Protein AF-A0A7S0CQX3-F1 (afdb_monomer)

Sequence (130 aa):
PGILGLPTLWRIRPVRTAMALTIRKEISRRRKQMRLYPGTQPPGSGLHNSKDLLQVMLEDPHARNQDDLLVDCIIGMMFGAVANTNAALALIMSHMATNQSLQDTVREQVLATDCQDPSCPVPIVDNMIK

Solvent-accessible surface area (backbone atoms only — not comparable to full-atom values): 8152 Å² total; per-residue (Å²): 136,91,84,80,86,73,74,63,68,72,63,47,52,62,53,53,52,56,49,43,51,54,46,49,51,50,51,54,50,51,55,51,46,48,70,75,38,72,91,59,78,68,93,82,71,89,67,83,94,70,75,49,69,70,52,54,53,62,69,33,80,87,42,68,85,36,64,67,59,53,38,51,49,54,51,47,50,57,55,49,50,54,53,51,51,52,51,51,48,50,52,52,53,54,51,42,75,76,30,65,72,58,44,54,52,53,50,51,52,52,56,61,61,71,62,77,52,98,79,67,79,81,80,80,88,77,86,88,87,128

Structure (mmCIF, N/CA/C/O backbone):
data_AF-A0A7S0CQX3-F1
#
_entry.id   AF-A0A7S0CQX3-F1
#
loop_
_atom_site.group_PDB
_atom_site.id
_atom_site.type_symbol
_atom_site.label_atom_id
_atom_site.label_alt_id
_atom_site.label_comp_id
_atom_site.label_asym_id
_atom_site.label_entity_id
_atom_site.label_seq_id
_atom_site.pdbx_PDB_ins_code
_atom_site.Cartn_x
_atom_site.Cartn_y
_atom_site.Cartn_z
_atom_sit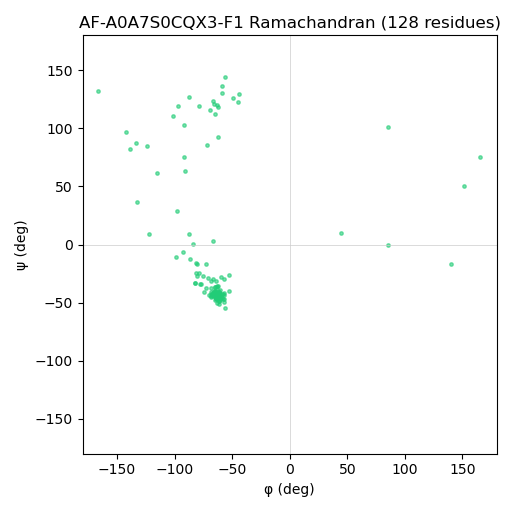e.occupancy
_atom_site.B_iso_or_equiv
_atom_site.auth_seq_id
_atom_site.auth_comp_id
_atom_site.auth_asym_id
_atom_site.auth_atom_id
_atom_site.pdbx_PDB_model_num
ATOM 1 N N . PRO A 1 1 ? -14.152 -30.161 14.953 1.00 44.28 1 PRO A N 1
ATOM 2 C CA . PRO A 1 1 ? -13.248 -30.116 13.781 1.00 44.28 1 PRO A CA 1
ATOM 3 C C . PRO A 1 1 ? -13.974 -29.601 12.531 1.00 44.28 1 PRO A C 1
ATOM 5 O O . PRO A 1 1 ? -14.935 -30.218 12.094 1.00 44.28 1 PRO A O 1
ATOM 8 N N . GLY A 1 2 ? -13.485 -28.485 11.983 1.00 49.34 2 GLY A N 1
ATOM 9 C CA . GLY A 1 2 ? -13.746 -28.070 10.604 1.00 49.34 2 GLY A CA 1
ATOM 10 C C . GLY A 1 2 ? -15.030 -27.277 10.381 1.00 49.34 2 GLY A C 1
ATOM 11 O O . GLY A 1 2 ? -16.100 -27.855 10.290 1.00 49.34 2 GLY A O 1
ATOM 12 N N . ILE A 1 3 ? -14.884 -25.956 10.270 1.00 46.50 3 ILE A N 1
ATOM 13 C CA . ILE A 1 3 ? -15.375 -25.060 9.201 1.00 46.50 3 ILE A CA 1
ATOM 14 C C . ILE A 1 3 ? -15.245 -23.646 9.795 1.00 46.50 3 ILE A C 1
ATOM 16 O O . ILE A 1 3 ? -16.199 -23.036 10.266 1.00 46.50 3 ILE A O 1
ATOM 20 N N . LEU A 1 4 ? -14.007 -23.146 9.857 1.00 45.41 4 LEU A N 1
ATOM 21 C CA . LEU A 1 4 ? -13.764 -21.713 9.999 1.00 45.41 4 LEU A CA 1
ATOM 22 C C . LEU A 1 4 ? -13.739 -21.126 8.590 1.00 45.41 4 LEU A C 1
ATOM 24 O O . LEU A 1 4 ? -13.065 -21.639 7.697 1.00 45.41 4 LEU A O 1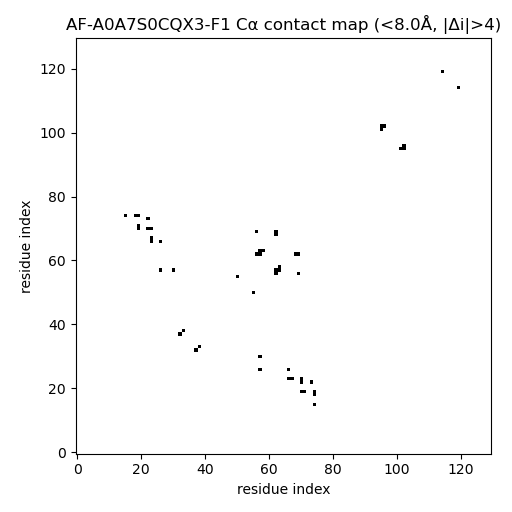
ATOM 28 N N . GLY A 1 5 ? -14.564 -20.100 8.410 1.00 40.78 5 GLY A N 1
ATOM 29 C CA . GLY A 1 5 ? -14.928 -19.493 7.143 1.00 40.78 5 GLY A CA 1
ATOM 30 C C . GLY A 1 5 ? -13.750 -19.157 6.232 1.00 40.78 5 GLY A C 1
ATOM 31 O O . GLY A 1 5 ? -12.865 -18.376 6.567 1.00 40.78 5 GLY A O 1
ATOM 32 N N . LEU A 1 6 ? -13.850 -19.671 5.009 1.00 44.44 6 LEU A N 1
ATOM 33 C CA . LEU A 1 6 ? -13.027 -19.349 3.847 1.00 44.44 6 LEU A CA 1
ATOM 34 C C . LEU A 1 6 ? -13.660 -18.319 2.863 1.00 44.44 6 LEU A C 1
ATOM 36 O O . LEU A 1 6 ? -13.330 -18.391 1.679 1.00 44.44 6 LEU A O 1
ATOM 40 N N . PRO A 1 7 ? -14.540 -17.350 3.229 1.00 42.53 7 PRO A N 1
ATOM 41 C CA . PRO A 1 7 ? -15.103 -16.445 2.221 1.00 42.53 7 PRO A CA 1
ATOM 42 C C . PRO A 1 7 ? -14.179 -15.270 1.850 1.00 42.53 7 PRO A C 1
ATOM 44 O O . PRO A 1 7 ? -14.383 -14.635 0.817 1.00 42.53 7 PRO A O 1
ATOM 47 N N . THR A 1 8 ? -13.143 -14.962 2.635 1.00 48.75 8 THR A N 1
ATOM 48 C CA . THR A 1 8 ? -12.293 -13.776 2.410 1.00 48.75 8 THR A CA 1
ATOM 49 C C . THR A 1 8 ? -11.207 -13.985 1.353 1.00 48.75 8 THR A C 1
ATOM 51 O O . THR A 1 8 ? -10.921 -13.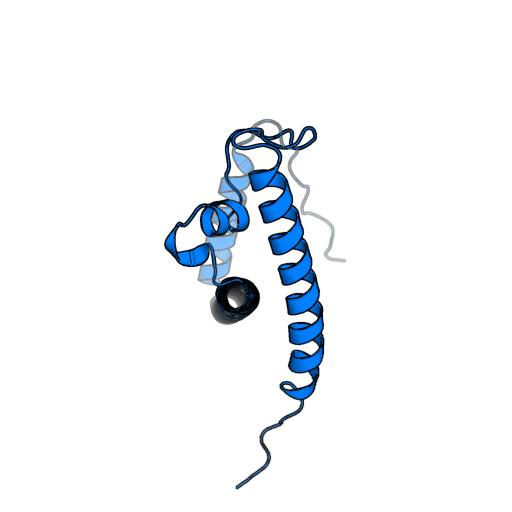066 0.589 1.00 48.75 8 THR A O 1
ATOM 54 N N . LEU A 1 9 ? -10.646 -15.189 1.215 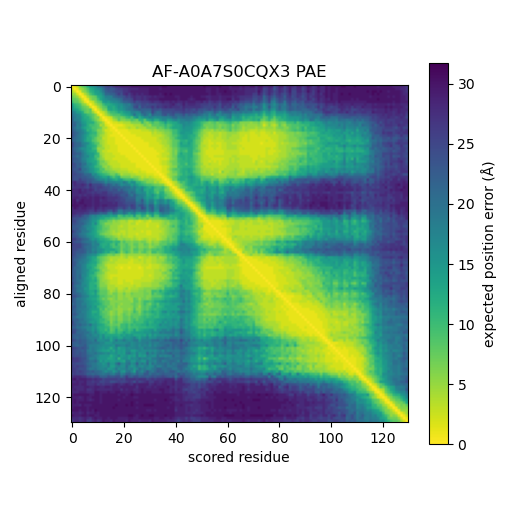1.00 45.00 9 LEU A N 1
ATOM 55 C CA . LEU A 1 9 ? -9.543 -15.450 0.274 1.00 45.00 9 LEU A CA 1
ATOM 56 C C . LEU A 1 9 ? -9.950 -15.354 -1.209 1.00 45.00 9 LEU A C 1
ATOM 58 O O . LEU A 1 9 ? -9.146 -14.931 -2.042 1.00 45.00 9 LEU A O 1
ATOM 62 N N . TRP A 1 10 ? -11.201 -15.681 -1.547 1.00 40.75 10 TRP A N 1
ATOM 63 C CA . TRP A 1 10 ? -11.689 -15.660 -2.934 1.00 40.75 10 TRP A CA 1
ATOM 64 C C . TRP A 1 10 ? -12.025 -14.253 -3.447 1.00 40.75 10 TRP A C 1
ATOM 66 O O . TRP A 1 10 ? -11.923 -14.014 -4.648 1.00 40.75 10 TRP A O 1
ATOM 76 N N . ARG A 1 11 ? -12.344 -13.296 -2.561 1.00 51.50 11 ARG A N 1
ATOM 77 C CA . ARG A 1 11 ? -12.546 -11.880 -2.939 1.00 51.50 11 ARG A CA 1
ATOM 78 C C . ARG A 1 11 ? -11.241 -11.105 -3.103 1.00 51.50 11 ARG A C 1
ATOM 80 O O . ARG A 1 11 ? -11.193 -10.160 -3.881 1.00 51.50 11 ARG A O 1
ATOM 87 N N . ILE A 1 12 ? -10.179 -11.50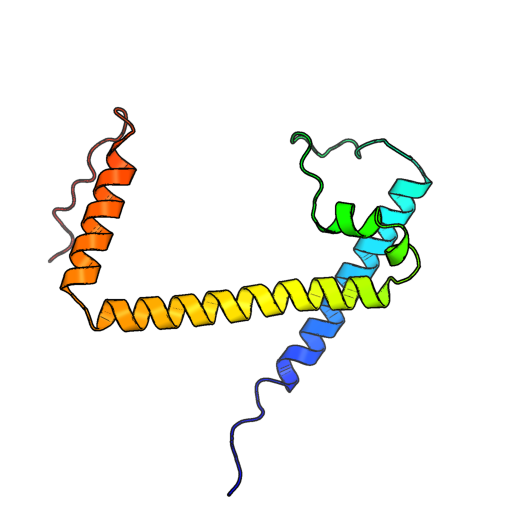8 -2.408 1.00 57.19 12 ILE A N 1
ATOM 88 C CA . ILE A 1 12 ? -8.902 -10.777 -2.412 1.00 57.19 12 ILE A CA 1
ATOM 89 C C . ILE A 1 12 ? -8.104 -11.051 -3.693 1.00 57.19 12 ILE A C 1
ATOM 91 O O . ILE A 1 12 ? -7.448 -10.150 -4.210 1.00 57.19 12 ILE A O 1
ATOM 95 N N . ARG A 1 13 ? -8.184 -12.268 -4.249 1.00 60.97 13 ARG A N 1
ATOM 96 C CA . ARG A 1 13 ? -7.463 -12.642 -5.480 1.00 60.97 13 ARG A CA 1
ATOM 97 C C . ARG A 1 13 ? -7.762 -11.731 -6.682 1.00 60.97 13 ARG A C 1
ATOM 99 O O . ARG A 1 13 ? -6.804 -11.173 -7.210 1.00 60.97 13 ARG A O 1
ATOM 106 N N . PRO A 1 14 ? -9.024 -11.515 -7.103 1.00 66.75 14 PRO A N 1
ATOM 107 C CA . PRO A 1 14 ? -9.311 -10.667 -8.261 1.00 66.75 14 PRO A CA 1
ATOM 108 C C . PRO A 1 14 ? -8.915 -9.201 -8.033 1.00 66.75 14 PRO A C 1
ATOM 110 O O . PRO A 1 14 ? -8.385 -8.566 -8.944 1.00 66.75 14 PRO A O 1
ATOM 113 N N . VAL A 1 15 ? -9.087 -8.684 -6.810 1.00 72.25 15 VAL A N 1
ATOM 114 C CA . VAL A 1 15 ? -8.656 -7.323 -6.441 1.00 72.25 15 VAL A CA 1
ATOM 115 C C . VAL A 1 15 ? -7.136 -7.198 -6.534 1.00 72.25 15 VAL A C 1
ATOM 117 O O . VAL A 1 15 ? -6.635 -6.267 -7.160 1.00 72.25 15 VAL A O 1
ATOM 120 N N . ARG A 1 16 ? -6.393 -8.170 -5.993 1.00 74.94 16 ARG A N 1
ATOM 121 C CA . ARG A 1 16 ? -4.928 -8.194 -6.043 1.00 74.94 16 ARG A CA 1
ATOM 122 C C . ARG A 1 16 ? -4.413 -8.266 -7.482 1.00 74.94 16 ARG A C 1
ATOM 124 O O . ARG A 1 16 ? -3.461 -7.567 -7.812 1.00 74.94 16 ARG A O 1
ATOM 131 N N . THR A 1 17 ? -5.054 -9.045 -8.354 1.00 79.81 17 THR A N 1
ATOM 132 C CA . THR A 1 17 ? -4.671 -9.144 -9.772 1.00 79.81 17 THR A CA 1
ATOM 133 C C . THR A 1 17 ? -4.951 -7.851 -10.543 1.00 79.81 17 THR A C 1
ATOM 135 O O . THR A 1 17 ? -4.081 -7.382 -11.275 1.00 79.81 17 THR A O 1
ATOM 138 N N . ALA A 1 18 ? -6.127 -7.238 -10.368 1.00 84.12 18 ALA A N 1
ATOM 139 C CA . ALA A 1 18 ? -6.460 -5.971 -11.024 1.00 84.12 18 ALA A CA 1
ATOM 140 C C . ALA A 1 18 ? -5.529 -4.834 -10.568 1.00 84.12 18 ALA A C 1
ATOM 142 O O . ALA A 1 18 ? -5.005 -4.074 -11.380 1.00 84.12 18 ALA A O 1
ATOM 143 N N . MET A 1 19 ? -5.260 -4.772 -9.267 1.00 83.81 19 MET A N 1
ATOM 144 C CA . MET A 1 19 ? -4.357 -3.804 -8.657 1.00 83.81 19 MET A CA 1
ATOM 145 C C . MET A 1 19 ? -2.908 -4.002 -9.118 1.00 83.81 19 MET A C 1
ATOM 147 O O . MET A 1 19 ? -2.252 -3.029 -9.482 1.00 83.81 19 MET A O 1
ATOM 151 N N . ALA A 1 20 ? -2.438 -5.251 -9.216 1.00 85.88 20 ALA A N 1
ATOM 152 C CA . ALA A 1 20 ? -1.130 -5.572 -9.785 1.00 85.88 20 ALA A CA 1
ATOM 153 C C . ALA A 1 20 ? -0.978 -5.051 -11.220 1.00 85.88 20 ALA A C 1
ATOM 155 O O . ALA A 1 20 ? 0.061 -4.492 -11.566 1.00 85.88 20 ALA A O 1
ATOM 156 N N . LEU A 1 21 ? -2.015 -5.179 -12.055 1.00 88.88 21 LEU A N 1
ATOM 157 C CA . LEU A 1 21 ? -1.992 -4.651 -13.422 1.00 88.88 21 LEU A CA 1
ATOM 158 C C . LEU A 1 21 ? -1.902 -3.123 -13.448 1.00 88.88 21 LEU A C 1
ATOM 160 O O . LEU A 1 21 ? -1.126 -2.574 -14.232 1.00 88.88 21 LEU A O 1
ATOM 164 N N . THR A 1 22 ? -2.662 -2.436 -12.595 1.00 88.81 22 THR A N 1
ATOM 165 C CA . THR A 1 22 ? -2.609 -0.972 -12.481 1.00 88.81 22 THR A CA 1
ATOM 166 C C . THR A 1 22 ? -1.228 -0.502 -12.027 1.00 88.81 22 THR A C 1
ATOM 168 O O . THR A 1 22 ? -0.645 0.380 -12.657 1.00 88.81 22 THR A O 1
ATOM 171 N N . ILE A 1 23 ? -0.657 -1.145 -11.005 1.00 88.00 23 ILE A N 1
ATOM 172 C CA . ILE A 1 23 ? 0.679 -0.822 -10.488 1.00 88.00 23 ILE A CA 1
ATOM 173 C C . ILE A 1 23 ? 1.751 -1.082 -11.557 1.00 88.00 23 ILE A C 1
ATOM 175 O O . ILE A 1 23 ? 2.580 -0.210 -11.812 1.00 88.00 23 ILE A O 1
ATOM 179 N N . ARG A 1 24 ? 1.704 -2.225 -12.260 1.00 89.56 24 ARG A N 1
ATOM 180 C CA . ARG A 1 24 ? 2.634 -2.529 -13.367 1.00 89.56 24 ARG A CA 1
ATOM 181 C C . ARG A 1 24 ? 2.580 -1.486 -14.480 1.00 89.56 24 ARG A C 1
ATOM 183 O O . ARG A 1 24 ? 3.627 -1.087 -14.998 1.00 89.56 24 ARG A O 1
ATOM 190 N N . LYS A 1 25 ? 1.376 -1.045 -14.864 1.00 89.31 25 LYS A N 1
ATOM 191 C CA . LYS A 1 25 ? 1.193 0.004 -15.881 1.00 89.31 25 LYS A CA 1
ATOM 192 C C . LYS A 1 25 ? 1.836 1.313 -15.437 1.00 89.31 25 LYS A C 1
ATOM 194 O O . LYS A 1 25 ? 2.544 1.933 -16.228 1.00 89.31 25 LYS A O 1
ATOM 199 N N . GLU A 1 26 ? 1.638 1.698 -14.182 1.00 88.12 26 GLU A N 1
ATOM 200 C CA . GLU A 1 26 ? 2.190 2.936 -13.637 1.00 88.12 26 GLU A CA 1
ATOM 201 C C . GLU A 1 26 ? 3.719 2.889 -13.512 1.00 88.12 26 GLU A C 1
ATOM 203 O O . GLU A 1 26 ? 4.398 3.824 -13.939 1.00 88.12 26 GLU A O 1
ATOM 208 N N . ILE A 1 27 ? 4.284 1.773 -13.040 1.00 88.00 27 ILE A N 1
ATOM 209 C CA . ILE A 1 27 ? 5.736 1.545 -13.020 1.00 88.00 27 ILE A CA 1
ATOM 210 C C . ILE A 1 27 ? 6.318 1.663 -14.432 1.00 88.00 27 ILE A C 1
ATOM 212 O O . ILE A 1 27 ? 7.273 2.410 -14.660 1.00 88.00 27 ILE A O 1
ATOM 216 N N . SER A 1 28 ? 5.704 0.982 -15.402 1.00 88.25 28 SER A N 1
ATOM 217 C CA . SER A 1 28 ? 6.127 1.034 -16.804 1.00 88.25 28 SER A CA 1
ATOM 218 C C . SER A 1 28 ? 6.082 2.462 -17.353 1.00 88.25 28 SER A C 1
ATOM 220 O O . SER A 1 28 ? 7.005 2.890 -18.051 1.00 88.25 28 SER A O 1
ATOM 222 N N . ARG A 1 29 ? 5.026 3.219 -17.028 1.00 88.38 29 ARG A N 1
ATOM 223 C CA . ARG A 1 29 ? 4.852 4.619 -17.433 1.00 88.38 29 ARG A CA 1
ATOM 224 C C . ARG A 1 29 ? 5.946 5.511 -16.842 1.00 88.38 29 ARG A C 1
ATOM 226 O O . ARG A 1 29 ? 6.604 6.226 -17.597 1.00 88.38 29 ARG A O 1
ATOM 233 N N . ARG A 1 30 ? 6.190 5.438 -15.528 1.00 85.44 30 ARG A N 1
ATOM 234 C CA . ARG A 1 30 ? 7.206 6.253 -14.836 1.00 85.44 30 ARG A CA 1
ATOM 235 C C . ARG A 1 30 ? 8.627 5.904 -15.276 1.00 85.44 30 ARG A C 1
ATOM 237 O O . ARG A 1 30 ? 9.414 6.803 -15.543 1.00 85.44 30 ARG A O 1
ATOM 244 N N . ARG A 1 31 ? 8.949 4.620 -15.471 1.00 84.38 31 ARG A N 1
ATOM 245 C CA . ARG A 1 31 ? 10.252 4.196 -16.018 1.00 84.38 31 ARG A CA 1
ATOM 246 C C . ARG A 1 31 ? 10.497 4.729 -17.423 1.00 84.38 31 ARG A C 1
ATOM 248 O O . ARG A 1 31 ? 11.607 5.167 -17.714 1.00 84.38 31 ARG A O 1
ATOM 255 N N . LYS A 1 32 ? 9.480 4.715 -18.293 1.00 85.56 32 LYS A N 1
ATOM 256 C CA . LYS A 1 32 ? 9.575 5.330 -19.627 1.00 85.56 32 LYS A CA 1
ATOM 257 C C . LYS A 1 32 ? 9.828 6.832 -19.523 1.00 85.56 32 LYS A C 1
ATOM 259 O O . LYS A 1 32 ? 10.717 7.326 -20.205 1.00 85.56 32 LYS A O 1
ATOM 264 N N . GLN A 1 33 ? 9.114 7.531 -18.639 1.00 83.25 33 GLN A N 1
ATOM 265 C CA . GLN A 1 33 ? 9.332 8.962 -18.405 1.00 83.25 33 GLN A CA 1
ATOM 266 C C . GLN A 1 33 ? 10.750 9.264 -17.911 1.00 83.25 33 GLN A C 1
ATOM 268 O O . GLN A 1 33 ? 11.398 10.129 -18.485 1.00 83.25 33 GLN A O 1
ATOM 273 N N . MET A 1 34 ? 11.272 8.509 -16.941 1.00 77.06 34 MET A N 1
ATOM 274 C CA . MET A 1 34 ? 12.640 8.700 -16.439 1.00 77.06 34 MET A CA 1
ATOM 275 C C . MET A 1 34 ? 13.719 8.426 -17.496 1.00 77.06 34 MET A C 1
ATOM 277 O O . MET A 1 34 ? 14.778 9.043 -17.458 1.00 77.06 34 MET A O 1
ATOM 281 N N . ARG A 1 35 ? 13.473 7.506 -18.442 1.00 80.50 35 ARG A N 1
ATOM 282 C CA . ARG A 1 35 ? 14.389 7.270 -19.574 1.00 80.50 35 ARG A CA 1
ATOM 283 C C . ARG A 1 35 ? 14.344 8.400 -20.601 1.00 80.50 35 ARG A C 1
ATOM 285 O O . ARG A 1 35 ? 15.375 8.713 -21.181 1.00 80.50 35 ARG A O 1
ATOM 292 N N . LEU A 1 36 ? 13.159 8.955 -20.853 1.00 78.31 36 LEU A N 1
ATOM 293 C CA . LEU A 1 36 ? 12.948 10.015 -21.844 1.00 78.31 36 LEU A CA 1
ATOM 294 C C . LEU A 1 36 ? 13.407 11.383 -21.334 1.00 78.31 36 LEU A C 1
ATOM 296 O O . LEU A 1 36 ? 13.914 12.179 -22.117 1.00 78.31 36 LEU A O 1
ATOM 300 N N . TYR A 1 37 ? 13.257 11.637 -20.035 1.00 70.19 37 TYR A N 1
ATOM 301 C CA . TYR A 1 37 ? 13.636 12.896 -19.412 1.00 70.19 37 TYR A CA 1
ATOM 302 C C . TYR A 1 37 ? 14.309 12.657 -18.050 1.00 70.19 37 TYR A C 1
ATOM 304 O O . TYR A 1 37 ? 13.660 12.718 -17.000 1.00 70.19 37 TYR A O 1
ATOM 312 N N . PRO A 1 38 ? 15.616 12.345 -18.039 1.00 65.00 38 PRO A N 1
ATOM 313 C CA . PRO A 1 38 ? 16.353 12.154 -16.800 1.00 65.00 38 PRO A CA 1
ATOM 314 C C . PRO A 1 38 ? 16.442 13.480 -16.029 1.00 65.00 38 PRO A C 1
ATOM 316 O O . PRO A 1 38 ? 16.957 14.472 -16.536 1.00 65.00 38 PRO A O 1
ATOM 319 N N . GLY A 1 39 ? 15.930 13.497 -14.797 1.00 62.12 39 GLY A N 1
ATOM 320 C CA . GLY A 1 39 ? 16.046 14.640 -13.884 1.00 62.12 39 GLY A CA 1
ATOM 321 C C . GLY A 1 39 ? 14.993 15.742 -14.034 1.00 62.12 39 GLY A C 1
ATOM 322 O O . GLY A 1 39 ? 15.016 16.687 -13.250 1.00 62.12 39 GLY A O 1
ATOM 323 N N . THR A 1 40 ? 14.043 15.638 -14.969 1.00 55.75 40 THR A N 1
ATOM 324 C CA . THR A 1 40 ? 12.933 16.600 -15.038 1.00 55.75 40 THR A CA 1
ATOM 325 C C . THR A 1 40 ? 11.702 16.039 -14.337 1.00 55.75 40 THR A C 1
ATOM 327 O O . THR A 1 40 ? 11.151 15.012 -14.742 1.00 55.75 40 THR A O 1
ATOM 330 N N . GLN A 1 41 ? 11.240 16.734 -13.302 1.00 53.25 41 GLN A N 1
ATOM 331 C CA . GLN A 1 41 ? 9.907 16.531 -12.745 1.00 53.25 41 GLN A CA 1
ATOM 332 C C . GLN A 1 41 ? 8.870 16.787 -13.859 1.00 53.25 41 GLN A C 1
ATOM 334 O O . GLN A 1 41 ? 9.000 17.785 -14.573 1.00 53.25 41 GLN A O 1
ATOM 339 N N . PRO A 1 42 ? 7.887 15.893 -14.086 1.00 51.38 42 PRO A N 1
ATOM 340 C CA . PRO A 1 42 ? 6.923 16.081 -15.162 1.00 51.38 42 PRO A CA 1
ATOM 341 C C . PRO A 1 42 ? 6.161 17.405 -14.971 1.00 51.38 42 PRO A C 1
ATOM 343 O O . PRO A 1 42 ? 5.746 17.710 -13.850 1.00 51.38 42 PRO A O 1
ATOM 346 N N . PRO A 1 43 ? 5.956 18.197 -16.039 1.00 41.34 43 PRO A N 1
ATOM 347 C CA . PRO A 1 43 ? 5.233 19.459 -15.943 1.00 41.34 43 PRO A CA 1
ATOM 348 C C . PRO A 1 43 ? 3.777 19.173 -15.552 1.00 41.34 43 PRO A C 1
ATOM 350 O O . PRO A 1 43 ? 3.035 18.547 -16.307 1.00 41.34 43 PRO A O 1
ATOM 353 N N . GLY A 1 44 ? 3.398 19.574 -14.336 1.00 51.06 44 GLY A N 1
ATOM 354 C CA . GLY A 1 44 ? 2.064 19.358 -13.762 1.00 51.06 44 GLY A CA 1
ATOM 355 C C . GLY A 1 44 ? 2.050 18.979 -12.277 1.00 51.06 44 GLY A C 1
ATOM 356 O O . GLY A 1 44 ? 1.017 19.124 -11.631 1.00 51.06 44 GLY A O 1
ATOM 357 N N . SER A 1 45 ? 3.173 18.547 -11.696 1.00 52.00 45 SER A N 1
ATOM 358 C CA . SER A 1 45 ? 3.278 18.277 -10.254 1.00 52.00 45 SER A CA 1
ATOM 359 C C . SER A 1 45 ? 3.763 19.512 -9.494 1.00 52.00 45 SER A C 1
ATOM 361 O O . SER A 1 45 ? 4.915 19.603 -9.074 1.00 52.00 45 SER A O 1
ATOM 363 N N . GLY A 1 46 ? 2.864 20.480 -9.322 1.00 43.03 46 GLY A N 1
ATOM 364 C CA . GLY A 1 46 ? 3.040 21.568 -8.367 1.00 43.03 46 GLY A CA 1
ATOM 365 C C . GLY A 1 46 ? 2.880 21.063 -6.933 1.00 43.03 46 GLY A C 1
ATOM 366 O O . GLY A 1 46 ? 1.787 21.125 -6.392 1.00 43.03 46 GLY A O 1
ATOM 367 N N . LEU A 1 47 ? 3.957 20.548 -6.337 1.00 41.78 47 LEU A N 1
ATOM 368 C CA . LEU A 1 47 ? 4.223 20.595 -4.895 1.00 41.78 47 LEU A CA 1
ATOM 369 C C . LEU A 1 47 ? 5.693 20.208 -4.650 1.00 41.78 47 LEU A C 1
ATOM 371 O O . LEU A 1 47 ? 6.197 19.238 -5.214 1.00 41.78 47 LEU A O 1
ATOM 375 N N . HIS A 1 48 ? 6.381 21.009 -3.841 1.00 41.78 48 HIS A N 1
ATOM 376 C CA . HIS A 1 48 ? 7.794 20.905 -3.469 1.00 41.78 48 HIS A CA 1
ATOM 377 C C . HIS A 1 48 ? 8.269 19.474 -3.122 1.00 41.78 48 HIS A C 1
ATOM 379 O O . HIS A 1 48 ? 7.695 18.833 -2.246 1.00 41.78 48 HIS A O 1
ATOM 385 N N 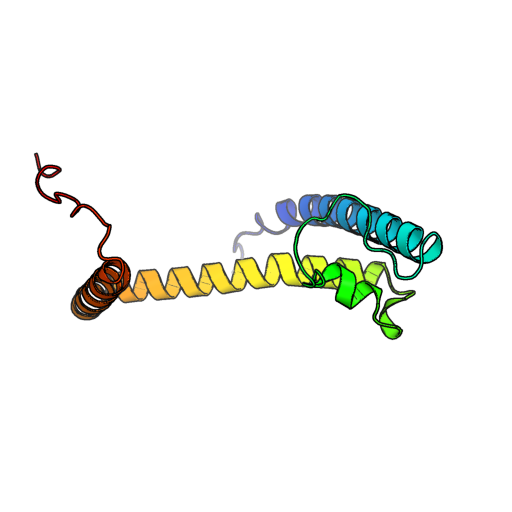. ASN A 1 49 ? 9.377 19.044 -3.746 1.00 51.25 49 ASN A N 1
ATOM 386 C CA . ASN A 1 49 ? 10.474 18.180 -3.253 1.00 51.25 49 ASN A CA 1
ATOM 387 C C . ASN A 1 49 ? 10.181 16.895 -2.443 1.00 51.25 49 ASN A C 1
ATOM 389 O O . ASN A 1 49 ? 11.117 16.286 -1.926 1.00 51.25 49 ASN A O 1
ATOM 393 N N . SER A 1 50 ? 8.941 16.434 -2.334 1.00 52.59 50 SER A N 1
ATOM 394 C CA . SER A 1 50 ? 8.611 15.158 -1.700 1.00 52.59 50 SER A CA 1
ATOM 395 C C . SER A 1 50 ? 8.602 14.074 -2.772 1.00 52.59 50 SER A C 1
ATOM 397 O O . SER A 1 50 ? 7.681 13.972 -3.580 1.00 52.59 50 SER A O 1
ATOM 399 N N . LYS A 1 51 ? 9.671 13.271 -2.818 1.00 64.69 51 LYS A N 1
ATOM 400 C CA . LYS A 1 51 ? 9.673 12.062 -3.644 1.00 64.69 51 LYS A CA 1
ATOM 401 C C . LYS A 1 51 ? 8.576 11.140 -3.121 1.00 64.69 51 LYS A C 1
ATOM 403 O O . LYS A 1 51 ? 8.626 10.706 -1.973 1.00 64.69 51 LYS A O 1
ATOM 408 N N . ASP A 1 52 ? 7.601 10.846 -3.973 1.00 81.38 52 ASP A N 1
ATOM 409 C CA . ASP A 1 52 ? 6.621 9.791 -3.727 1.00 81.38 52 ASP A CA 1
ATOM 410 C C . ASP A 1 52 ? 7.366 8.465 -3.481 1.00 81.38 52 ASP A C 1
ATOM 412 O O . ASP A 1 52 ? 8.403 8.205 -4.097 1.00 81.38 52 ASP A O 1
ATOM 416 N N . LEU A 1 53 ? 6.853 7.611 -2.594 1.00 79.06 53 LEU A N 1
ATOM 417 C CA . LEU A 1 53 ? 7.463 6.325 -2.248 1.00 79.06 53 LEU A CA 1
ATOM 418 C C . LEU A 1 53 ? 7.742 5.489 -3.504 1.00 79.06 53 LEU A C 1
ATOM 420 O O . LEU A 1 53 ? 8.813 4.905 -3.643 1.00 79.06 53 LEU A O 1
ATOM 424 N N . LEU A 1 54 ? 6.819 5.509 -4.471 1.00 80.56 54 LEU A N 1
ATOM 425 C CA . LEU A 1 54 ? 7.012 4.837 -5.754 1.00 80.56 54 LEU A CA 1
ATOM 426 C C . LEU A 1 54 ? 8.201 5.411 -6.541 1.00 80.56 54 LEU A C 1
ATOM 428 O O . LEU A 1 54 ? 8.903 4.668 -7.215 1.00 80.56 54 LEU A O 1
ATOM 432 N N . GLN A 1 55 ? 8.449 6.718 -6.466 1.00 82.12 55 GLN A N 1
ATOM 433 C CA . GLN A 1 55 ? 9.616 7.329 -7.097 1.00 82.12 55 GLN A CA 1
ATOM 434 C C . GLN A 1 55 ? 10.915 6.896 -6.405 1.00 82.12 55 GLN A C 1
ATOM 436 O O . GLN A 1 55 ? 11.851 6.506 -7.097 1.00 82.12 55 GLN A O 1
ATOM 441 N N . VAL A 1 56 ? 10.950 6.879 -5.068 1.00 83.25 56 VAL A N 1
ATOM 442 C CA . VAL A 1 56 ? 12.110 6.390 -4.296 1.00 83.25 56 VAL A CA 1
ATOM 443 C C . VAL A 1 56 ? 12.448 4.947 -4.678 1.00 83.25 56 VAL A C 1
ATOM 445 O O . VAL A 1 56 ? 13.597 4.635 -4.977 1.00 83.25 56 VAL A O 1
ATOM 448 N N . MET A 1 57 ? 11.438 4.080 -4.747 1.00 82.69 57 MET A N 1
ATOM 449 C CA . MET A 1 57 ? 11.619 2.676 -5.120 1.00 82.69 57 MET A CA 1
ATOM 450 C C . MET A 1 57 ? 12.066 2.486 -6.577 1.00 82.69 57 MET A C 1
ATOM 452 O O . MET A 1 57 ? 12.723 1.503 -6.898 1.00 82.69 57 MET A O 1
ATOM 456 N N . LEU A 1 58 ? 11.693 3.392 -7.483 1.00 83.38 58 LEU A N 1
ATOM 457 C CA . LEU A 1 58 ? 12.080 3.320 -8.893 1.00 83.38 58 LEU A CA 1
ATOM 458 C C . LEU A 1 58 ? 13.492 3.855 -9.167 1.00 83.38 58 LEU A C 1
ATOM 460 O O . LEU A 1 58 ? 14.096 3.465 -10.168 1.00 83.38 58 LEU A O 1
ATOM 464 N N . GLU A 1 59 ? 13.993 4.739 -8.307 1.00 82.81 59 GLU A N 1
ATOM 465 C CA . GLU A 1 59 ? 15.363 5.259 -8.343 1.00 82.81 59 GLU A CA 1
ATOM 466 C C . GLU A 1 59 ? 16.376 4.289 -7.705 1.00 82.81 59 GLU A C 1
ATOM 468 O O . GLU A 1 59 ? 17.573 4.403 -7.974 1.00 82.81 59 GLU A O 1
ATOM 473 N N . ASP A 1 60 ? 15.915 3.312 -6.913 1.00 82.75 60 ASP A N 1
ATOM 474 C CA . ASP A 1 60 ? 16.766 2.279 -6.317 1.00 82.75 60 ASP A CA 1
ATOM 475 C C . ASP A 1 60 ? 17.433 1.408 -7.412 1.00 82.75 60 ASP A C 1
ATOM 477 O O . ASP A 1 60 ? 16.742 0.738 -8.198 1.00 82.75 60 ASP A O 1
ATOM 481 N N . PRO A 1 61 ? 18.780 1.371 -7.481 1.00 73.56 61 PRO A N 1
ATOM 482 C CA . PRO A 1 61 ? 19.505 0.571 -8.463 1.00 73.56 61 PRO A CA 1
ATOM 483 C C . PRO A 1 61 ? 19.208 -0.933 -8.363 1.00 73.56 61 PRO A C 1
ATOM 485 O O . PRO A 1 61 ? 19.256 -1.620 -9.387 1.00 73.56 61 PRO A O 1
ATOM 488 N N . HIS A 1 62 ? 18.858 -1.446 -7.181 1.00 74.75 62 HIS A N 1
ATOM 489 C CA . HIS A 1 62 ? 18.517 -2.855 -6.973 1.00 74.75 62 HIS A CA 1
ATOM 490 C C . HIS A 1 62 ? 17.126 -3.209 -7.513 1.00 74.75 62 HIS A C 1
ATOM 492 O O . HIS A 1 62 ? 16.893 -4.337 -7.950 1.00 74.75 62 HIS A O 1
ATOM 498 N N . ALA A 1 63 ? 16.220 -2.233 -7.575 1.00 69.69 63 ALA A N 1
ATOM 499 C CA . ALA A 1 63 ? 14.855 -2.425 -8.049 1.00 69.69 63 ALA A CA 1
ATOM 500 C C . ALA A 1 63 ? 14.716 -2.280 -9.579 1.00 69.69 63 ALA A C 1
ATOM 502 O O . ALA A 1 63 ? 13.695 -2.673 -10.154 1.00 69.69 63 ALA A O 1
ATOM 503 N N . ARG A 1 64 ? 15.744 -1.763 -10.273 1.00 67.56 64 ARG A N 1
ATOM 504 C CA . ARG A 1 64 ? 15.722 -1.354 -11.696 1.00 67.56 64 ARG A CA 1
ATOM 505 C C . ARG A 1 64 ? 15.209 -2.415 -12.678 1.00 67.56 64 ARG A C 1
ATOM 507 O O . ARG A 1 64 ? 14.640 -2.052 -13.705 1.00 67.56 64 ARG A O 1
ATOM 514 N N . ASN A 1 65 ? 15.323 -3.703 -12.352 1.00 71.00 65 ASN A N 1
ATOM 515 C CA . ASN A 1 65 ? 14.884 -4.814 -13.211 1.00 71.00 65 ASN A CA 1
ATOM 516 C C . ASN A 1 65 ? 13.849 -5.746 -12.554 1.00 71.00 65 ASN A C 1
ATOM 518 O O . ASN A 1 65 ? 13.536 -6.791 -13.112 1.00 71.00 65 ASN A O 1
ATOM 522 N N . GLN A 1 66 ? 13.311 -5.384 -11.388 1.00 83.94 66 GLN A N 1
ATOM 523 C CA . GLN A 1 66 ? 12.447 -6.259 -10.592 1.00 83.94 66 GLN A CA 1
ATOM 524 C C . GLN A 1 66 ? 11.025 -5.694 -10.476 1.00 83.94 66 GLN A C 1
ATOM 526 O O . GLN A 1 66 ? 10.548 -5.390 -9.386 1.00 83.94 66 GLN A O 1
ATOM 531 N N . ASP A 1 67 ? 10.342 -5.540 -11.614 1.00 84.50 67 ASP A N 1
ATOM 532 C CA . ASP A 1 67 ? 8.976 -4.990 -11.650 1.00 84.50 67 ASP A CA 1
ATOM 533 C C . ASP A 1 67 ? 7.980 -5.832 -10.856 1.00 84.50 67 ASP A C 1
ATOM 535 O O . ASP A 1 67 ? 7.140 -5.283 -10.151 1.00 84.50 67 ASP A O 1
ATOM 539 N N . ASP A 1 68 ? 8.096 -7.157 -10.916 1.00 84.62 68 ASP A N 1
ATOM 540 C CA . ASP A 1 68 ? 7.208 -8.035 -10.155 1.00 84.62 68 ASP A CA 1
ATOM 541 C C . ASP A 1 68 ? 7.448 -7.934 -8.644 1.00 84.62 68 ASP A C 1
ATOM 543 O O . ASP A 1 68 ? 6.484 -7.882 -7.883 1.00 84.62 68 ASP A O 1
ATOM 547 N N . LEU A 1 69 ? 8.706 -7.792 -8.207 1.00 85.00 69 LEU A N 1
ATOM 548 C CA . LEU A 1 69 ? 9.021 -7.579 -6.791 1.00 85.00 69 LEU A CA 1
ATOM 549 C C . LEU A 1 69 ? 8.513 -6.218 -6.304 1.00 85.00 69 LEU A C 1
ATOM 551 O O . LEU A 1 69 ? 7.952 -6.122 -5.216 1.00 85.00 69 LEU A O 1
ATOM 555 N N . LEU A 1 70 ? 8.674 -5.170 -7.118 1.00 86.06 70 LEU A N 1
ATOM 556 C CA . LEU A 1 70 ? 8.130 -3.840 -6.842 1.00 86.06 70 LEU A CA 1
ATOM 557 C C . LEU A 1 70 ? 6.610 -3.892 -6.685 1.00 86.06 70 LEU A C 1
ATOM 559 O O . LEU A 1 70 ? 6.069 -3.337 -5.732 1.00 86.06 70 LEU A O 1
ATOM 563 N N . VAL A 1 71 ? 5.920 -4.586 -7.590 1.00 87.31 71 VAL A N 1
ATOM 564 C CA . VAL A 1 71 ? 4.464 -4.750 -7.541 1.00 87.31 71 VAL A CA 1
ATOM 565 C C . VAL A 1 71 ? 4.041 -5.480 -6.273 1.00 87.31 71 VAL A C 1
ATOM 567 O O . VAL A 1 71 ? 3.153 -4.995 -5.574 1.00 87.31 71 VAL A O 1
ATOM 570 N N . ASP A 1 72 ? 4.677 -6.603 -5.942 1.00 85.31 72 ASP A N 1
ATOM 571 C CA . ASP A 1 72 ? 4.355 -7.352 -4.726 1.00 85.31 72 ASP A CA 1
ATOM 572 C C . ASP A 1 72 ? 4.670 -6.557 -3.455 1.00 85.31 72 ASP A C 1
ATOM 574 O O . ASP A 1 72 ? 3.889 -6.598 -2.504 1.00 85.31 72 ASP A O 1
ATOM 578 N N . CYS A 1 73 ? 5.751 -5.776 -3.445 1.00 85.25 73 CYS A N 1
ATOM 579 C CA . CYS A 1 73 ? 6.098 -4.895 -2.334 1.00 85.25 73 CYS A CA 1
ATOM 580 C C . CYS A 1 73 ? 5.050 -3.787 -2.147 1.00 85.25 73 CYS A C 1
ATOM 582 O O . CYS A 1 73 ? 4.547 -3.592 -1.042 1.00 85.25 73 CYS A O 1
ATOM 584 N N . ILE A 1 74 ? 4.645 -3.112 -3.226 1.00 86.19 74 ILE A N 1
ATOM 585 C CA . ILE A 1 74 ? 3.629 -2.049 -3.194 1.00 86.19 74 ILE A CA 1
ATOM 586 C C . ILE A 1 74 ? 2.267 -2.599 -2.755 1.00 86.19 74 ILE A C 1
ATOM 588 O O . ILE A 1 74 ? 1.590 -1.997 -1.919 1.00 86.19 74 ILE A O 1
ATOM 592 N N . ILE A 1 75 ? 1.867 -3.761 -3.278 1.00 86.56 75 ILE A N 1
ATOM 593 C CA . ILE A 1 75 ? 0.653 -4.457 -2.838 1.00 86.56 75 ILE A CA 1
ATOM 594 C C . ILE A 1 75 ? 0.768 -4.814 -1.353 1.00 86.56 75 ILE A C 1
ATOM 596 O O . ILE A 1 75 ? -0.150 -4.532 -0.585 1.00 86.56 75 ILE A O 1
ATOM 600 N N . GLY A 1 76 ? 1.892 -5.397 -0.937 1.00 84.19 76 GLY A N 1
ATOM 601 C CA . GLY A 1 76 ? 2.155 -5.767 0.450 1.00 84.19 76 GLY A CA 1
ATOM 602 C C . GLY A 1 76 ? 2.048 -4.580 1.405 1.00 84.19 76 GLY A C 1
ATOM 603 O O . GLY A 1 76 ? 1.399 -4.699 2.440 1.00 84.19 76 GLY A O 1
ATOM 604 N N . MET A 1 77 ? 2.595 -3.421 1.033 1.00 86.06 77 MET A N 1
ATOM 605 C CA . MET A 1 77 ? 2.491 -2.194 1.825 1.00 86.06 77 MET A CA 1
ATOM 606 C C . MET A 1 77 ? 1.051 -1.689 1.923 1.00 86.06 77 MET A C 1
ATOM 608 O O . MET A 1 77 ? 0.600 -1.376 3.020 1.00 86.06 77 MET A O 1
ATOM 612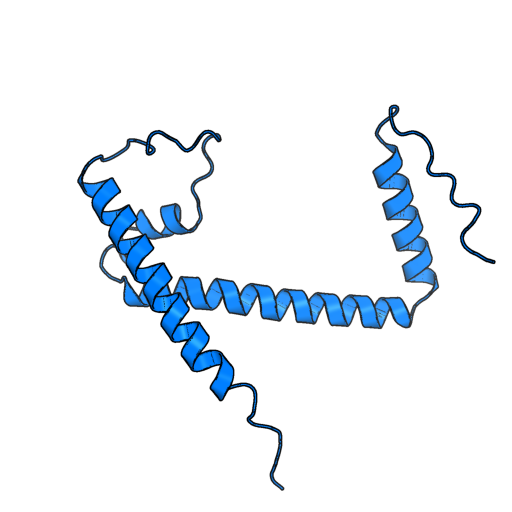 N N . MET A 1 78 ? 0.301 -1.658 0.817 1.00 84.06 78 MET A N 1
ATOM 613 C CA . MET A 1 78 ? -1.086 -1.181 0.845 1.00 84.06 78 MET A CA 1
ATOM 614 C C . MET A 1 78 ? -1.992 -2.064 1.707 1.00 84.06 78 MET A C 1
ATOM 616 O O . MET A 1 78 ? -2.739 -1.554 2.538 1.00 84.06 78 MET A O 1
ATOM 620 N N . PHE A 1 79 ? -1.915 -3.386 1.555 1.00 81.56 79 PHE A N 1
ATOM 621 C CA . PHE A 1 79 ? -2.739 -4.293 2.357 1.00 81.56 79 PHE A CA 1
ATOM 622 C C . PHE A 1 79 ? -2.241 -4.410 3.800 1.00 81.56 79 PHE A C 1
ATOM 624 O O . PHE A 1 79 ? -3.053 -4.423 4.721 1.00 81.56 79 PHE A O 1
ATOM 631 N N . GLY A 1 80 ? -0.924 -4.477 4.004 1.00 79.38 80 GLY A N 1
ATOM 632 C CA . GLY A 1 80 ? -0.315 -4.618 5.324 1.00 79.38 80 GLY A CA 1
ATOM 633 C C . GLY A 1 80 ? -0.536 -3.394 6.205 1.00 79.38 80 GLY A C 1
ATOM 634 O O . GLY A 1 80 ? -0.929 -3.545 7.360 1.00 79.38 80 GLY A O 1
ATOM 635 N N . ALA A 1 81 ? -0.359 -2.185 5.659 1.00 79.75 81 ALA A N 1
ATOM 636 C CA . ALA A 1 81 ? -0.608 -0.954 6.402 1.00 79.75 81 ALA A CA 1
ATOM 637 C C . ALA A 1 81 ? -2.075 -0.861 6.829 1.00 79.75 81 ALA A C 1
ATOM 639 O O . ALA A 1 81 ? -2.343 -0.708 8.015 1.00 79.75 81 ALA A O 1
ATOM 640 N N . VAL A 1 82 ? -3.016 -1.043 5.895 1.00 81.12 82 VAL A N 1
ATOM 641 C CA . VAL A 1 82 ? -4.458 -0.952 6.177 1.00 81.12 82 VAL A CA 1
ATOM 642 C C . VAL A 1 82 ? -4.916 -2.022 7.168 1.00 81.12 82 VAL A C 1
ATOM 644 O O . VAL A 1 82 ? -5.698 -1.734 8.070 1.00 81.12 82 VAL A O 1
ATOM 647 N N . ALA A 1 83 ? -4.440 -3.262 7.031 1.00 79.12 83 ALA A N 1
ATOM 648 C CA . ALA A 1 83 ? -4.808 -4.333 7.952 1.00 79.12 83 ALA A CA 1
ATOM 649 C C . ALA A 1 83 ? -4.315 -4.046 9.378 1.00 79.12 83 ALA A C 1
ATOM 651 O O . ALA A 1 83 ? -5.084 -4.174 10.332 1.00 79.12 83 ALA A O 1
ATOM 652 N N . ASN A 1 84 ? -3.060 -3.614 9.518 1.00 80.25 84 ASN A N 1
ATOM 653 C CA . ASN A 1 84 ? -2.458 -3.355 10.822 1.00 80.25 84 ASN A CA 1
ATOM 654 C C . ASN A 1 84 ? -3.056 -2.116 11.494 1.00 80.25 84 ASN A C 1
ATOM 656 O O . ASN A 1 84 ? -3.360 -2.165 12.685 1.00 80.25 84 ASN A O 1
ATOM 660 N N . THR A 1 85 ? -3.265 -1.024 10.753 1.00 83.44 85 THR A N 1
ATOM 661 C CA . THR A 1 85 ? -3.862 0.196 11.312 1.00 83.44 85 THR A CA 1
ATOM 662 C C . THR A 1 85 ? -5.309 -0.030 11.720 1.00 83.44 85 THR A C 1
ATOM 664 O O . THR A 1 85 ? -5.687 0.377 12.813 1.00 83.44 85 THR A O 1
ATOM 667 N N . ASN A 1 86 ? -6.102 -0.741 10.915 1.00 83.88 86 ASN A N 1
ATOM 668 C CA . ASN A 1 86 ? -7.488 -1.048 11.268 1.00 83.88 86 ASN A CA 1
ATOM 669 C C . ASN A 1 86 ? -7.574 -1.956 12.499 1.00 83.88 86 ASN A C 1
ATOM 671 O O . ASN A 1 86 ? -8.425 -1.737 13.359 1.00 83.88 86 ASN A O 1
ATOM 675 N N . ALA A 1 87 ? -6.689 -2.951 12.609 1.00 84.81 87 ALA A N 1
ATOM 676 C CA . ALA A 1 87 ? -6.627 -3.812 13.786 1.00 84.81 87 ALA A CA 1
ATOM 677 C C . ALA A 1 87 ? -6.236 -3.022 15.044 1.00 84.81 87 ALA A C 1
ATOM 679 O O . ALA A 1 87 ? -6.896 -3.139 16.076 1.00 84.81 87 ALA A O 1
ATOM 680 N N . ALA A 1 88 ? -5.206 -2.176 14.952 1.00 86.12 88 ALA A N 1
ATOM 681 C CA . ALA A 1 88 ? -4.782 -1.320 16.055 1.00 86.12 88 ALA A CA 1
ATOM 682 C C . ALA A 1 88 ? -5.896 -0.349 16.475 1.00 86.12 88 ALA A C 1
ATOM 684 O O . ALA A 1 88 ? -6.207 -0.249 17.659 1.00 86.12 88 ALA A O 1
ATOM 685 N N . LEU A 1 89 ? -6.551 0.304 15.511 1.00 88.56 89 LEU A N 1
ATOM 686 C CA . LEU A 1 89 ? -7.670 1.210 15.763 1.00 88.56 89 LEU A CA 1
ATOM 687 C C . LEU A 1 89 ? -8.827 0.483 16.459 1.00 88.56 89 LEU A C 1
ATOM 689 O O . LEU A 1 89 ? -9.377 0.998 17.426 1.00 88.56 89 LEU A O 1
ATOM 693 N N . ALA A 1 90 ? -9.176 -0.726 16.012 1.00 87.12 90 ALA A N 1
ATOM 694 C CA . ALA A 1 90 ? -10.231 -1.523 16.631 1.00 87.12 90 ALA A CA 1
ATOM 695 C C . ALA A 1 90 ? -9.910 -1.873 18.093 1.00 87.12 90 ALA A C 1
ATOM 697 O O . ALA A 1 90 ? -10.784 -1.764 18.952 1.00 87.12 90 ALA A O 1
ATOM 698 N N . LEU A 1 91 ? -8.659 -2.238 18.392 1.00 89.69 91 LEU A N 1
ATOM 699 C CA . LEU A 1 91 ? -8.216 -2.503 19.764 1.00 89.69 91 LEU A CA 1
ATOM 700 C C . LEU A 1 91 ? -8.263 -1.244 20.630 1.00 89.69 91 LEU A C 1
ATOM 702 O O . LEU A 1 91 ? -8.760 -1.297 21.752 1.00 89.69 91 LEU A O 1
ATOM 706 N N . ILE A 1 92 ? -7.799 -0.111 20.101 1.00 88.56 92 ILE A N 1
ATOM 707 C CA . ILE A 1 92 ? -7.841 1.176 20.801 1.00 88.56 92 ILE A CA 1
ATOM 708 C C . ILE A 1 92 ? -9.291 1.570 21.095 1.00 88.56 92 ILE A C 1
ATOM 710 O O . ILE A 1 92 ? -9.615 1.872 22.239 1.00 88.56 92 ILE A O 1
ATOM 714 N N . MET A 1 93 ? -10.183 1.503 20.102 1.00 86.56 93 MET A N 1
ATOM 715 C CA . MET A 1 93 ? -11.607 1.803 20.283 1.00 86.56 93 MET A CA 1
ATOM 716 C C . MET A 1 93 ? -12.265 0.858 21.291 1.00 86.56 93 MET A C 1
ATOM 718 O O . MET A 1 93 ? -13.033 1.310 22.136 1.00 86.56 93 MET A O 1
ATOM 722 N N . SER A 1 94 ? -11.937 -0.436 21.254 1.00 87.38 94 SER A N 1
ATOM 723 C CA . SER A 1 94 ? -12.438 -1.403 22.232 1.00 87.38 94 SER A CA 1
ATOM 724 C C . SER A 1 94 ? -11.944 -1.092 23.646 1.00 87.38 94 SER A C 1
ATOM 726 O O . SER A 1 94 ? -12.719 -1.196 24.592 1.00 87.38 94 SER A 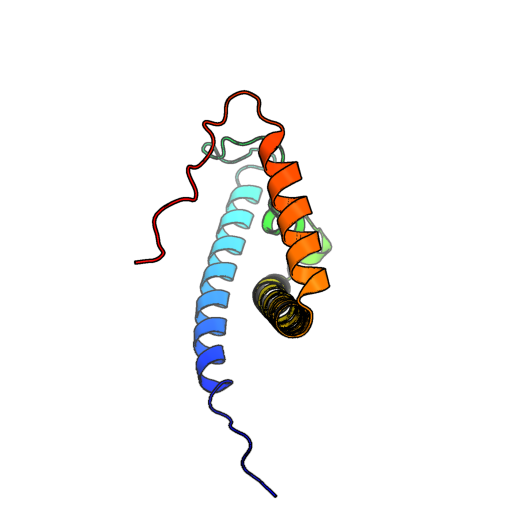O 1
ATOM 728 N N . HIS A 1 95 ? -10.676 -0.708 23.804 1.00 83.44 95 HIS A N 1
ATOM 729 C CA . HIS A 1 95 ? -10.111 -0.363 25.107 1.00 83.44 95 HIS A CA 1
ATOM 730 C C . HIS A 1 95 ? -10.727 0.926 25.660 1.00 83.44 95 HIS A C 1
ATOM 732 O O . HIS A 1 95 ? -11.131 0.972 26.822 1.00 83.44 95 HIS A O 1
ATOM 738 N N . MET A 1 96 ? -10.881 1.934 24.799 1.00 81.19 96 MET A N 1
ATOM 739 C CA . MET A 1 96 ? -11.573 3.179 25.117 1.00 81.19 96 MET A CA 1
ATOM 740 C C . MET A 1 96 ? -13.013 2.903 25.551 1.00 81.19 96 MET A C 1
ATOM 742 O O . MET A 1 96 ? -13.430 3.407 26.587 1.00 81.19 96 MET A O 1
ATOM 746 N N . ALA A 1 97 ? -13.765 2.062 24.834 1.00 80.75 97 ALA A N 1
ATOM 747 C CA . ALA A 1 97 ? -15.148 1.714 25.183 1.00 80.75 97 ALA A CA 1
ATOM 748 C C . ALA A 1 97 ? -15.289 1.118 26.595 1.00 80.75 97 ALA A C 1
ATOM 750 O O . ALA A 1 97 ? -16.317 1.293 27.240 1.00 80.75 97 ALA A O 1
ATOM 751 N N . THR A 1 98 ? -14.251 0.439 27.087 1.00 86.44 98 THR A N 1
ATOM 752 C CA . THR A 1 98 ? -14.228 -0.156 28.432 1.00 86.44 98 THR A CA 1
ATOM 753 C C . THR A 1 98 ? -13.638 0.747 29.516 1.00 86.44 98 THR A C 1
ATOM 755 O O . THR A 1 98 ? -13.668 0.372 30.686 1.00 86.44 98 THR A O 1
ATOM 758 N N . ASN A 1 99 ? -13.087 1.913 29.164 1.00 83.69 99 ASN A N 1
ATOM 759 C CA . ASN A 1 99 ? -12.356 2.769 30.095 1.00 83.69 99 ASN A CA 1
ATOM 760 C C . ASN A 1 99 ? -12.780 4.243 29.973 1.00 83.69 99 ASN A C 1
ATOM 762 O O . ASN A 1 99 ? -12.178 5.031 29.243 1.00 83.69 99 ASN A O 1
ATOM 766 N N . GLN A 1 100 ? -13.827 4.606 30.719 1.00 80.44 100 GLN A N 1
ATOM 767 C CA . GLN A 1 100 ? -14.460 5.929 30.676 1.00 80.44 100 GLN A CA 1
ATOM 768 C C . GLN A 1 100 ? -13.501 7.065 31.076 1.00 80.44 100 GLN A C 1
ATOM 770 O O . GLN A 1 100 ? -13.448 8.089 30.408 1.00 80.44 100 GLN A O 1
ATOM 775 N N . SER A 1 101 ? -12.668 6.849 32.100 1.00 84.00 101 SER A N 1
ATOM 776 C CA . SER A 1 101 ? -11.684 7.842 32.562 1.00 84.00 101 SER A CA 1
ATOM 777 C C . SER A 1 101 ? -10.628 8.164 31.495 1.00 84.00 101 SER A C 1
ATOM 779 O O . SER A 1 101 ? -10.218 9.319 31.346 1.00 84.00 101 SER A O 1
ATOM 781 N N . LEU A 1 102 ? -10.219 7.159 30.713 1.00 77.88 102 LEU A N 1
ATOM 782 C CA . LEU A 1 102 ? -9.308 7.350 29.586 1.00 77.88 102 LEU A CA 1
ATOM 783 C C . LEU A 1 102 ? -9.987 8.137 28.453 1.00 77.88 102 LEU A C 1
ATOM 785 O O . LEU A 1 102 ? -9.359 9.020 27.875 1.00 77.88 102 LEU A O 1
ATOM 789 N N . GLN A 1 103 ? -11.263 7.852 28.158 1.00 80.50 103 GLN A N 1
ATOM 790 C CA . GLN A 1 103 ? -12.021 8.607 27.153 1.00 80.50 103 GLN A CA 1
ATOM 791 C C . GLN A 1 103 ? -12.128 10.087 27.513 1.00 80.50 103 GLN A C 1
ATOM 793 O O . GLN A 1 103 ? -11.880 10.928 26.652 1.00 80.50 103 GLN A O 1
ATOM 798 N N . ASP A 1 104 ? -12.465 10.400 28.765 1.00 80.88 104 ASP A N 1
ATOM 799 C CA . ASP A 1 104 ? -12.627 11.782 29.220 1.00 80.88 104 ASP A CA 1
ATOM 800 C C . ASP A 1 104 ? -11.294 12.546 29.137 1.00 80.88 104 ASP A C 1
ATOM 802 O O . ASP A 1 104 ? -11.247 13.652 28.603 1.00 80.88 104 ASP A O 1
ATOM 806 N N . THR A 1 105 ? -10.184 11.902 29.517 1.00 82.00 105 THR A N 1
ATOM 807 C CA . THR A 1 105 ? -8.831 12.480 29.405 1.00 82.00 105 THR A CA 1
ATOM 808 C C . THR A 1 105 ? -8.427 12.736 27.948 1.00 82.00 105 THR A C 1
ATOM 810 O O . THR A 1 105 ? -7.916 13.805 27.617 1.00 82.00 105 THR A O 1
ATOM 813 N N . VAL A 1 106 ? -8.651 11.768 27.051 1.00 81.44 106 VAL A N 1
ATOM 814 C CA . VAL A 1 106 ? -8.344 11.924 25.618 1.00 81.44 106 VAL A CA 1
ATOM 815 C C . VAL A 1 106 ? -9.223 13.011 24.998 1.00 81.44 106 VAL A C 1
ATOM 817 O O . VAL A 1 106 ? -8.735 13.821 24.214 1.00 81.44 106 VAL A O 1
ATOM 820 N N . ARG A 1 107 ? -10.505 13.078 25.374 1.00 81.44 107 ARG A N 1
ATOM 821 C CA . ARG A 1 107 ? -11.441 14.104 24.907 1.00 81.44 107 ARG A CA 1
ATOM 822 C C . ARG A 1 107 ? -11.010 15.503 25.343 1.00 81.44 107 ARG A C 1
ATOM 824 O O . ARG A 1 107 ? -11.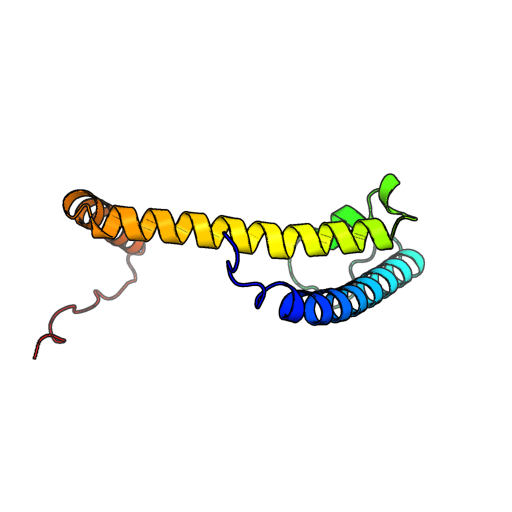006 16.404 24.510 1.00 81.44 107 ARG A O 1
ATOM 831 N N . GLU A 1 108 ? -10.615 15.681 26.601 1.00 80.12 108 GLU A N 1
ATOM 832 C CA . GLU A 1 108 ? -10.087 16.956 27.099 1.00 80.12 108 GLU A CA 1
ATOM 833 C C . GLU A 1 108 ? -8.800 17.366 26.375 1.00 80.12 108 GLU A C 1
ATOM 835 O O . GLU A 1 108 ? -8.665 18.524 25.987 1.00 80.12 108 GLU A O 1
ATOM 840 N N . GLN A 1 109 ? -7.882 16.429 26.117 1.00 81.00 109 GLN A N 1
ATOM 841 C CA . GLN A 1 109 ? -6.653 16.722 25.372 1.00 81.00 109 GLN A CA 1
ATOM 842 C C . GLN A 1 109 ? -6.929 17.125 23.919 1.00 81.00 109 GLN A C 1
ATOM 844 O O . GLN A 1 109 ? -6.320 18.073 23.424 1.00 81.00 109 GLN A O 1
ATOM 849 N N . VAL A 1 110 ? -7.862 16.453 23.239 1.00 79.81 110 VAL A N 1
ATOM 850 C CA . VAL A 1 110 ? -8.266 16.819 21.871 1.00 79.81 110 VAL A CA 1
ATOM 851 C C . VAL A 1 110 ? -8.889 18.218 21.852 1.00 79.81 110 VAL A C 1
ATOM 853 O O . VAL A 1 110 ? -8.469 19.056 21.058 1.00 79.81 110 VAL A O 1
ATOM 856 N N . LEU A 1 111 ? -9.807 18.512 22.779 1.00 74.25 111 LEU A N 1
ATOM 857 C CA . LEU A 1 111 ? -10.441 19.831 22.901 1.00 74.25 111 LEU A CA 1
ATOM 858 C C . LEU A 1 111 ? -9.440 20.943 23.253 1.00 74.25 111 LEU A C 1
ATOM 860 O O . LEU A 1 111 ? -9.572 22.062 22.761 1.00 74.25 111 LEU A O 1
ATOM 864 N N . ALA A 1 112 ? -8.422 20.648 24.065 1.00 71.62 112 ALA A N 1
ATOM 865 C CA . ALA A 1 112 ? -7.364 21.598 24.403 1.00 71.62 112 ALA A CA 1
ATOM 866 C C . ALA A 1 112 ? -6.422 21.885 23.220 1.00 71.62 112 ALA A C 1
ATOM 868 O O . ALA A 1 112 ? -5.875 22.983 23.129 1.00 71.62 112 ALA A O 1
ATOM 869 N N . THR A 1 113 ? -6.246 20.921 22.311 1.00 66.56 113 THR A N 1
ATOM 870 C CA . THR A 1 113 ? -5.349 21.051 21.151 1.00 66.56 113 THR A CA 1
ATOM 871 C C . THR A 1 113 ? -6.017 21.803 19.990 1.00 66.56 113 THR A C 1
ATOM 873 O O . THR A 1 113 ? -5.350 22.577 19.309 1.00 66.56 113 THR A O 1
ATOM 876 N N . ASP A 1 114 ? -7.336 21.662 19.807 1.00 56.94 114 ASP A N 1
ATOM 877 C CA . ASP A 1 114 ? -8.102 22.404 18.783 1.00 56.94 114 ASP A CA 1
ATOM 878 C C . ASP A 1 114 ? -8.297 23.901 19.118 1.00 56.94 114 ASP A C 1
ATOM 880 O O . ASP A 1 114 ? -8.605 24.709 18.244 1.00 56.94 114 ASP A O 1
ATOM 884 N N . CYS A 1 115 ? -8.090 24.309 20.375 1.00 50.19 115 CYS A N 1
ATOM 885 C CA . CYS A 1 115 ? -8.289 25.692 20.832 1.00 50.19 115 CYS A CA 1
ATOM 886 C C . CYS A 1 115 ? -7.065 26.616 20.663 1.00 50.19 115 CYS A C 1
ATOM 888 O O . CYS A 1 115 ? -7.074 27.736 21.174 1.00 50.19 115 CYS A O 1
ATOM 890 N N . GLN A 1 116 ? -6.000 26.188 19.979 1.00 50.19 116 GLN A N 1
ATOM 891 C CA . GLN A 1 116 ? -4.791 27.011 19.804 1.00 50.19 116 GLN A CA 1
ATOM 892 C C . GLN A 1 116 ? -4.857 28.016 18.645 1.00 50.19 116 GLN A C 1
ATOM 894 O O . GLN A 1 116 ? -3.911 28.783 18.457 1.00 50.19 116 GLN A O 1
ATOM 899 N N . ASP A 1 117 ? -5.976 28.074 17.920 1.00 47.62 117 ASP A N 1
ATOM 900 C CA . ASP A 1 117 ? -6.229 29.100 16.911 1.00 47.62 117 ASP A CA 1
ATOM 901 C C . ASP A 1 117 ? -7.184 30.175 17.481 1.00 47.62 117 ASP A C 1
ATOM 903 O O . ASP A 1 117 ? -8.367 29.888 17.694 1.00 47.62 117 ASP A O 1
ATOM 907 N N . PRO A 1 118 ? -6.732 31.422 17.741 1.00 54.91 118 PRO A N 1
ATOM 908 C CA . PRO A 1 118 ? -7.563 32.484 18.333 1.00 54.91 118 PRO A CA 1
ATOM 909 C C . PRO A 1 118 ? -8.715 32.961 17.423 1.00 54.91 118 PRO A C 1
ATOM 911 O O . PRO A 1 118 ? -9.447 33.886 17.774 1.00 54.91 118 PRO A O 1
ATOM 914 N N . SER A 1 119 ? -8.875 32.333 16.258 1.00 59.06 119 SER A N 1
ATOM 915 C CA . SER A 1 119 ? -9.845 32.646 15.209 1.00 59.06 119 SER A CA 1
ATOM 916 C C . SER A 1 119 ? -11.099 31.758 15.239 1.00 59.06 119 SER A C 1
ATOM 918 O O . SER A 1 119 ? -12.043 32.028 14.496 1.00 59.06 119 SER A O 1
ATOM 920 N N . CYS A 1 120 ? -11.120 30.679 16.033 1.00 41.38 120 CYS A N 1
ATOM 921 C CA . CYS A 1 120 ? -12.216 29.708 15.999 1.00 41.38 120 CYS A CA 1
ATOM 922 C C . CYS A 1 120 ? -13.460 30.208 16.760 1.00 41.38 120 CYS A C 1
ATOM 924 O O . CYS A 1 120 ? -13.390 30.421 17.974 1.00 41.38 120 CYS A O 1
ATOM 926 N N . PRO A 1 121 ? -14.628 30.362 16.101 1.00 47.34 121 PRO A N 1
ATOM 927 C CA . PRO A 1 121 ? -15.882 30.562 16.809 1.00 47.34 121 PRO A CA 1
ATOM 928 C C . PRO A 1 121 ? -16.224 29.280 17.575 1.00 47.34 121 PRO A C 1
ATOM 930 O O . PRO A 1 121 ? -16.306 28.199 16.995 1.00 47.34 121 PRO A O 1
ATOM 933 N N . VAL A 1 122 ? -16.403 29.417 18.889 1.00 49.84 122 VAL A N 1
ATOM 934 C CA . VAL A 1 122 ? -16.804 28.351 19.816 1.00 49.84 122 VAL A CA 1
ATOM 935 C C . VAL A 1 122 ? -17.953 27.531 19.210 1.00 49.84 122 VAL A C 1
ATOM 937 O O . VAL A 1 122 ? -19.000 28.113 18.905 1.00 49.84 122 VAL A O 1
ATOM 940 N N . PRO A 1 123 ? -17.825 26.202 19.035 1.00 45.06 123 PRO A N 1
ATOM 941 C CA . PRO A 1 123 ? -18.979 25.397 18.687 1.00 45.06 123 PRO A CA 1
ATOM 942 C C . PRO A 1 123 ? -19.910 25.366 19.901 1.00 45.06 123 PRO A C 1
ATOM 944 O O . PRO A 1 123 ? -19.564 24.863 20.968 1.00 45.06 123 PRO A O 1
ATOM 947 N N . ILE A 1 124 ? -21.099 25.941 19.727 1.00 47.62 124 ILE A N 1
ATOM 948 C CA . ILE A 1 124 ? -22.235 25.813 20.640 1.00 47.62 124 ILE A CA 1
ATOM 949 C C . ILE A 1 124 ? -22.615 24.329 20.660 1.00 47.62 124 ILE A C 1
ATOM 951 O O . ILE A 1 124 ? -23.370 23.858 19.812 1.00 47.62 124 ILE A O 1
ATOM 955 N N . VAL A 1 125 ? -22.058 23.570 21.602 1.00 49.16 125 VAL A N 1
ATOM 956 C CA . VAL A 1 125 ? -22.496 22.200 21.897 1.00 49.16 125 VAL A CA 1
ATOM 957 C C . VAL A 1 125 ? -23.565 22.266 22.983 1.00 49.16 125 VAL A C 1
ATOM 959 O O . VAL A 1 125 ? -23.386 21.771 24.084 1.00 49.16 125 VAL A O 1
ATOM 962 N N . ASP A 1 126 ? -24.681 22.901 22.650 1.00 46.34 126 ASP A N 1
ATOM 963 C CA . ASP A 1 126 ? -25.944 22.795 23.376 1.00 46.34 126 ASP A CA 1
ATOM 964 C C . ASP A 1 126 ? -27.050 22.813 22.319 1.00 46.34 126 ASP A C 1
ATOM 966 O O . ASP A 1 126 ? -27.377 23.878 21.800 1.00 46.34 126 ASP A O 1
ATOM 970 N N . ASN A 1 127 ? -27.535 21.621 21.933 1.00 44.78 127 ASN A N 1
ATOM 971 C CA . ASN A 1 127 ? -28.873 21.322 21.365 1.00 44.78 127 ASN A CA 1
ATOM 972 C C . ASN A 1 127 ? -28.906 20.104 20.415 1.00 44.78 127 ASN A C 1
ATOM 974 O O . ASN A 1 127 ? -29.487 20.165 19.335 1.00 44.78 127 ASN A O 1
ATOM 978 N N . MET A 1 128 ? -28.363 18.953 20.822 1.00 35.88 128 MET A N 1
ATOM 979 C CA . MET A 1 128 ? -28.741 17.665 20.204 1.00 35.88 128 MET A CA 1
ATOM 980 C C . MET A 1 128 ? -29.045 16.574 21.239 1.00 35.88 128 MET A C 1
ATOM 982 O O . MET A 1 128 ? -28.768 15.398 21.029 1.00 35.88 128 MET A O 1
ATOM 986 N N . ILE A 1 129 ? -29.662 16.964 22.358 1.00 44.31 129 ILE A N 1
ATOM 987 C CA . ILE A 1 129 ? -30.449 16.042 23.185 1.00 44.31 129 ILE A CA 1
ATOM 988 C C . ILE A 1 129 ? -31.850 16.640 23.328 1.00 44.31 129 ILE A C 1
ATOM 990 O O . ILE A 1 129 ? -32.137 17.367 24.277 1.00 44.31 129 ILE A O 1
ATOM 994 N N . LYS A 1 130 ? -32.696 16.358 22.337 1.00 39.22 130 LYS A N 1
ATOM 995 C CA . LYS A 1 130 ? -34.150 16.212 22.454 1.00 39.22 130 LYS A CA 1
ATOM 996 C C . LYS A 1 130 ? -34.605 15.191 21.425 1.00 39.22 130 LYS A C 1
ATOM 998 O O . LYS A 1 130 ? -34.146 15.306 20.268 1.00 39.22 130 LYS A O 1
#

Mean predicted aligned error: 15.19 Å

pLDDT: mean 70.86, std 16.75, range [35.88, 89.69]

Radius of gyration: 23.24 Å; Cα contacts (8 Å, |Δi|>4): 27; chains: 1; bounding box: 54×63×54 Å

InterPro domains:
  IPR001128 Cytochrome P450 [PF00067] (19-111)
  IPR036396 Cytochrome P450 superfamily [G3DSA:1.10.630.10] (1-123)
  IPR036396 Cytochrome P450 superfamily [SSF48264] (6-113)

Organism: NCBI:txid1561963

Secondary structure (DSSP, 8-state):
------SHHHHHHHHHHHHHHHHHHHHHHHHHHHHHSTTPPPTT--S-S---HHHHHHH-TTTTT-HHHHHHHHHHHHHHHHHHHHHHHHHHHHHHHH-HHHHHHHHHHHHHHHTT-TT-----------

Foldseek 3Di:
DDDDDPPPVVVVVVVLVVQLVVQLVVLVVVLVVCVVDPPDDPPPPPDDDDQDPSNVQCPDPVNVPPSVVSSVVVSCCVVVVVVVVVVVVVVVVVVCVVDVPVVVVVVVVVVVVVPPDVPDDDPPPPDDPD